Protein AF-A0A9X3PVU7-F1 (afdb_monomer_lite)

pLDDT: mean 85.02, std 11.09, range [54.84, 96.0]

Radius of gyration: 12.51 Å; chains: 1; bounding box: 34×19×32 Å

Sequence (65 aa):
GFDLSADSAYAAPTSMHIKIVVKAGETKYIGIPISDLTYVTAGGLLKYKCQLHEKHLGGQLLIQK

Foldseek 3Di:
DKWKWEDPPQPDPLTDIDDDDADVPGDDDDDDDVVSCVVRYPQQKMKMFDPPDPPTDIDIDHDDD

Secondary structure (DSSP, 8-state):
-EEEEE-GGG--TT--EEEE---TT--------HHHHHHS-SSSEEEEE-SS-TTS--EEEE---

Structure (mmCIF, N/CA/C/O backbone):
data_AF-A0A9X3PVU7-F1
#
_entry.id   AF-A0A9X3PVU7-F1
#
loop_
_atom_site.group_PDB
_atom_site.id
_atom_site.type_symbol
_atom_site.label_atom_id
_atom_site.label_alt_id
_atom_site.label_comp_id
_atom_site.label_asym_id
_atom_site.label_entity_id
_atom_site.label_seq_id
_atom_site.pdbx_PDB_ins_code
_atom_site.Cartn_x
_atom_site.Cartn_y
_atom_site.Cartn_z
_atom_site.occupancy
_atom_site.B_iso_or_equiv
_atom_site.auth_seq_id
_atom_site.auth_comp_id
_atom_site.auth_asym_id
_atom_site.auth_atom_id
_atom_site.pdbx_PDB_model_num
ATOM 1 N N . GLY A 1 1 ? -7.056 2.190 9.373 1.00 90.31 1 GLY A N 1
ATOM 2 C CA . GLY A 1 1 ? -5.958 2.807 8.604 1.00 90.31 1 GLY A CA 1
ATOM 3 C C . GLY A 1 1 ? -5.328 1.754 7.730 1.00 90.31 1 GLY A C 1
ATOM 4 O O . GLY A 1 1 ? -5.333 0.598 8.128 1.00 90.31 1 GLY A O 1
ATOM 5 N N . PHE A 1 2 ? -4.846 2.149 6.565 1.00 93.19 2 PHE A N 1
ATOM 6 C CA . PHE A 1 2 ? -4.302 1.294 5.521 1.00 93.19 2 PHE A CA 1
ATOM 7 C C . PHE A 1 2 ? -2.848 1.685 5.267 1.00 93.19 2 PHE A C 1
ATOM 9 O O . PHE A 1 2 ? -2.581 2.860 5.017 1.00 93.19 2 PHE A O 1
ATOM 16 N N . ASP A 1 3 ? -1.955 0.707 5.362 1.00 93.94 3 ASP A N 1
ATOM 17 C CA . ASP A 1 3 ? -0.536 0.801 5.025 1.00 93.94 3 ASP A CA 1
ATOM 18 C C . ASP A 1 3 ? -0.271 -0.169 3.876 1.00 93.94 3 ASP A C 1
ATOM 20 O O . ASP A 1 3 ? -0.642 -1.340 3.986 1.00 93.94 3 ASP A O 1
ATOM 24 N N . LEU A 1 4 ? 0.343 0.305 2.798 1.00 92.00 4 LEU A N 1
ATOM 25 C CA . LEU A 1 4 ? 0.774 -0.490 1.656 1.00 92.00 4 LEU A CA 1
ATOM 26 C C . LEU A 1 4 ? 2.217 -0.128 1.327 1.00 92.00 4 LEU A C 1
ATOM 28 O O . LEU A 1 4 ? 2.520 1.037 1.068 1.00 92.00 4 LEU A O 1
ATOM 32 N N . SER A 1 5 ? 3.096 -1.121 1.285 1.00 88.69 5 SER A N 1
ATOM 33 C CA . SER A 1 5 ? 4.505 -0.928 0.955 1.00 88.69 5 SER A CA 1
ATOM 34 C C . SER A 1 5 ? 4.997 -1.962 -0.050 1.00 88.69 5 SER A C 1
ATOM 36 O O . SER A 1 5 ? 4.465 -3.075 -0.138 1.00 88.69 5 SER A O 1
ATOM 38 N N . ALA A 1 6 ? 6.067 -1.612 -0.759 1.00 85.00 6 ALA A N 1
ATOM 39 C CA . ALA A 1 6 ? 6.884 -2.583 -1.478 1.00 85.00 6 ALA A CA 1
ATOM 40 C C . ALA A 1 6 ? 7.420 -3.680 -0.536 1.00 85.00 6 ALA A C 1
ATOM 42 O O . ALA A 1 6 ? 7.515 -3.496 0.688 1.00 85.00 6 ALA A O 1
ATOM 43 N N . ASP A 1 7 ? 7.752 -4.841 -1.100 1.00 76.44 7 ASP A N 1
ATOM 44 C CA . ASP A 1 7 ? 8.487 -5.863 -0.373 1.00 76.44 7 ASP A CA 1
ATOM 45 C C . ASP A 1 7 ? 9.945 -5.426 -0.132 1.00 76.44 7 ASP A C 1
ATOM 47 O O . ASP A 1 7 ? 10.523 -4.609 -0.843 1.00 76.44 7 ASP A O 1
ATOM 51 N N . SER A 1 8 ? 10.542 -5.934 0.946 1.00 63.59 8 SER A N 1
ATOM 52 C CA . SER A 1 8 ? 11.813 -5.449 1.509 1.00 63.59 8 SER A CA 1
ATOM 53 C C . SER A 1 8 ? 13.037 -5.627 0.599 1.00 63.59 8 SER A C 1
ATOM 55 O O . SER A 1 8 ? 14.126 -5.199 0.970 1.00 63.59 8 SER A O 1
ATOM 57 N N . ALA A 1 9 ? 12.877 -6.256 -0.566 1.00 56.56 9 ALA A N 1
ATOM 58 C CA . ALA A 1 9 ? 13.958 -6.519 -1.506 1.00 56.56 9 ALA A CA 1
ATOM 59 C C . ALA A 1 9 ? 14.337 -5.299 -2.379 1.00 56.56 9 ALA A C 1
ATOM 61 O O . ALA A 1 9 ? 15.432 -5.299 -2.931 1.00 56.56 9 ALA A O 1
ATOM 62 N N . TYR A 1 10 ? 13.525 -4.229 -2.425 1.00 54.84 10 TYR A N 1
ATOM 63 C CA . TYR A 1 10 ? 13.892 -2.943 -3.054 1.00 54.84 10 TYR A CA 1
ATOM 64 C C . TYR A 1 10 ? 13.600 -1.739 -2.147 1.00 54.84 10 TYR A C 1
ATOM 66 O O . TYR A 1 10 ? 12.832 -0.844 -2.493 1.00 54.84 10 TYR A O 1
ATOM 74 N N . ALA A 1 11 ? 14.272 -1.665 -0.994 1.00 56.22 11 ALA A N 1
ATOM 75 C CA . ALA A 1 11 ? 14.330 -0.459 -0.156 1.00 56.22 11 ALA A CA 1
ATOM 76 C C . ALA A 1 11 ? 15.207 0.651 -0.787 1.00 56.22 11 ALA A C 1
ATOM 78 O O . ALA A 1 11 ? 16.081 1.225 -0.139 1.00 56.22 11 ALA A O 1
ATOM 79 N N . ALA A 1 12 ? 15.009 0.932 -2.077 1.00 60.19 12 ALA A N 1
ATOM 80 C CA . ALA A 1 12 ? 15.584 2.105 -2.716 1.00 60.19 12 ALA A CA 1
ATOM 81 C C . ALA A 1 12 ? 14.910 3.379 -2.156 1.00 60.19 12 ALA A C 1
ATOM 83 O O . ALA A 1 12 ? 13.764 3.315 -1.695 1.00 60.19 12 ALA A O 1
ATOM 84 N N . PRO A 1 13 ? 15.561 4.555 -2.230 1.00 58.38 13 PRO A N 1
ATOM 85 C CA . PRO A 1 13 ? 14.967 5.830 -1.804 1.00 58.38 13 PRO A CA 1
ATOM 86 C C . PRO A 1 13 ? 13.631 6.161 -2.493 1.00 58.38 13 PRO A C 1
ATOM 88 O O . PRO A 1 13 ? 12.869 6.984 -2.000 1.00 58.38 13 PRO A O 1
ATOM 91 N N . THR A 1 14 ? 13.345 5.513 -3.625 1.00 67.12 14 THR A N 1
ATOM 92 C CA . THR A 1 14 ? 12.126 5.640 -4.435 1.00 67.12 14 THR A CA 1
ATOM 93 C C . THR A 1 14 ? 11.100 4.527 -4.185 1.00 67.12 14 THR A C 1
ATOM 95 O O . THR A 1 14 ? 10.170 4.358 -4.971 1.00 67.12 14 THR A O 1
ATOM 98 N N . SER A 1 15 ? 11.260 3.740 -3.117 1.00 73.75 15 SER A N 1
ATOM 99 C CA . SER A 1 15 ? 10.326 2.660 -2.782 1.00 73.75 15 SER A CA 1
ATOM 100 C C . SER A 1 15 ? 8.922 3.191 -2.471 1.00 73.75 15 SER A C 1
ATOM 102 O O . SER A 1 15 ? 8.741 4.225 -1.826 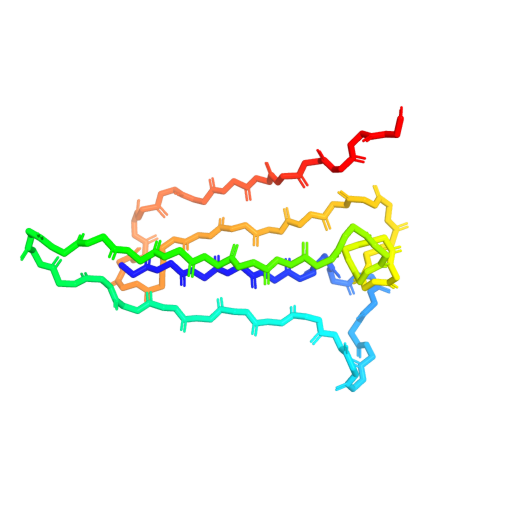1.00 73.75 15 SER A O 1
ATOM 104 N N . MET A 1 16 ? 7.903 2.478 -2.953 1.00 81.50 16 MET A N 1
ATOM 105 C CA . MET A 1 16 ? 6.512 2.875 -2.761 1.00 81.50 16 MET A CA 1
ATOM 106 C C . MET A 1 16 ? 6.070 2.631 -1.316 1.00 81.50 16 MET A C 1
ATOM 108 O O . MET A 1 16 ? 6.147 1.504 -0.815 1.00 81.50 16 MET A O 1
ATOM 112 N N . HIS A 1 17 ? 5.523 3.673 -0.685 1.00 88.62 17 HIS A N 1
ATOM 113 C CA . HIS A 1 17 ? 4.884 3.584 0.625 1.00 88.62 17 HIS A CA 1
ATOM 114 C C . HIS A 1 17 ? 3.638 4.464 0.691 1.00 88.62 17 HIS A C 1
ATOM 116 O O . HIS A 1 17 ? 3.710 5.680 0.529 1.00 88.62 17 HIS A O 1
ATOM 122 N N . ILE A 1 18 ? 2.485 3.854 0.945 1.00 90.75 18 ILE A N 1
ATOM 123 C CA . ILE A 1 18 ? 1.200 4.541 1.033 1.00 90.75 18 ILE A CA 1
ATOM 124 C C . ILE A 1 18 ? 0.608 4.310 2.418 1.00 90.75 18 ILE A C 1
ATOM 126 O O . ILE A 1 18 ? 0.374 3.173 2.819 1.00 90.75 18 ILE A O 1
ATOM 130 N N . LYS A 1 19 ? 0.309 5.403 3.127 1.00 94.31 19 LYS A N 1
ATOM 131 C CA . LYS A 1 19 ? -0.382 5.380 4.420 1.00 94.31 19 LYS A CA 1
ATOM 132 C C . LYS A 1 19 ? -1.621 6.248 4.380 1.00 94.31 19 LYS A C 1
ATOM 134 O O . LYS A 1 19 ? -1.537 7.455 4.172 1.00 94.31 19 LYS A O 1
ATOM 139 N N . ILE A 1 20 ? -2.776 5.644 4.636 1.00 93.31 20 ILE A N 1
ATOM 140 C CA . ILE A 1 20 ? -4.061 6.341 4.589 1.00 93.31 20 ILE A CA 1
ATOM 141 C C . ILE A 1 20 ? -4.899 6.036 5.825 1.00 93.31 20 ILE A C 1
ATOM 143 O O . ILE A 1 20 ? -5.076 4.890 6.238 1.00 93.31 20 ILE A O 1
ATOM 147 N N . VAL A 1 21 ? -5.476 7.080 6.411 1.00 94.50 21 VAL A N 1
ATOM 148 C CA . VAL A 1 21 ? -6.574 6.955 7.372 1.00 94.50 21 VAL A CA 1
ATOM 149 C C . VAL A 1 21 ? -7.876 7.300 6.651 1.00 94.50 21 VAL A C 1
ATOM 151 O O . VAL A 1 21 ? -7.973 8.341 5.996 1.00 94.50 21 VAL A O 1
ATOM 154 N N . VAL A 1 22 ? -8.846 6.393 6.757 1.00 90.38 22 VAL A N 1
ATOM 155 C CA . VAL A 1 22 ? -10.213 6.535 6.244 1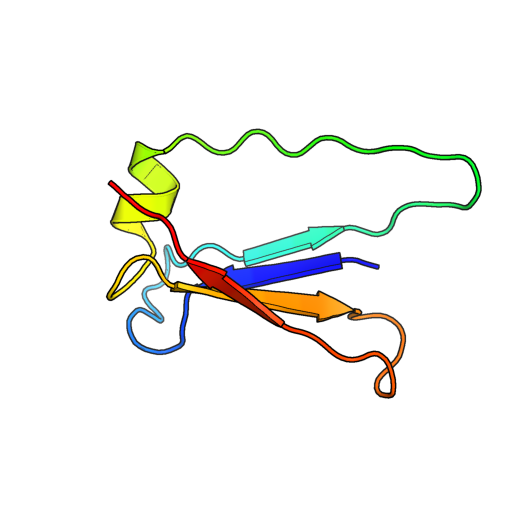.00 90.38 22 VAL A CA 1
ATOM 156 C C . VAL A 1 22 ? -11.118 6.681 7.461 1.00 90.38 22 VAL A C 1
ATOM 158 O O . VAL A 1 22 ? -11.035 5.852 8.374 1.00 90.38 22 VAL A O 1
ATOM 161 N N . LYS A 1 23 ? -11.907 7.756 7.523 1.00 92.12 23 LYS A N 1
ATOM 162 C CA . LYS A 1 23 ? -12.856 7.979 8.623 1.00 92.12 23 LYS A CA 1
ATOM 163 C C . LYS A 1 23 ? -14.086 7.079 8.463 1.00 92.12 23 LYS A C 1
ATOM 165 O O . LYS A 1 23 ? -14.351 6.558 7.383 1.00 92.12 23 LYS A O 1
ATOM 170 N N . ALA A 1 24 ? -14.846 6.887 9.540 1.00 92.12 24 ALA A N 1
ATOM 171 C CA . ALA A 1 24 ? -16.100 6.137 9.471 1.00 92.12 24 ALA A CA 1
ATOM 172 C C . ALA A 1 24 ? -17.068 6.796 8.469 1.00 92.12 24 ALA A C 1
ATOM 174 O O . ALA A 1 24 ? -17.257 8.010 8.506 1.00 92.12 24 ALA A O 1
ATOM 175 N N . GLY A 1 25 ? -17.643 5.998 7.566 1.00 96.00 25 GLY A N 1
ATOM 176 C CA . GLY A 1 25 ? -18.516 6.479 6.487 1.00 96.00 25 GLY A CA 1
ATOM 177 C C . GLY A 1 25 ? -17.791 7.091 5.279 1.00 96.00 25 GLY A C 1
ATOM 178 O O . GLY A 1 25 ? -18.448 7.456 4.311 1.00 96.00 25 GLY A O 1
ATOM 179 N N . GLU A 1 26 ? -16.458 7.190 5.297 1.00 95.25 26 GLU A N 1
ATOM 180 C CA . GLU A 1 26 ? -15.665 7.696 4.172 1.00 95.25 26 GLU A CA 1
ATOM 181 C C . GLU A 1 26 ? -15.200 6.551 3.258 1.00 95.25 26 GLU A C 1
ATOM 183 O O . GLU A 1 26 ? -14.968 5.426 3.698 1.00 95.25 26 GLU A O 1
ATOM 188 N N . THR A 1 27 ? -15.013 6.851 1.973 1.00 94.75 27 THR A N 1
ATOM 189 C CA . THR A 1 27 ? -14.304 5.988 1.019 1.00 94.75 27 THR A CA 1
ATOM 190 C C . THR A 1 27 ? -13.202 6.796 0.345 1.00 94.75 27 THR A C 1
ATOM 192 O O . THR A 1 27 ? -13.424 7.940 -0.048 1.00 94.75 27 THR A O 1
ATOM 195 N N . LYS A 1 28 ? -12.010 6.209 0.204 1.00 93.00 28 LYS A N 1
ATOM 196 C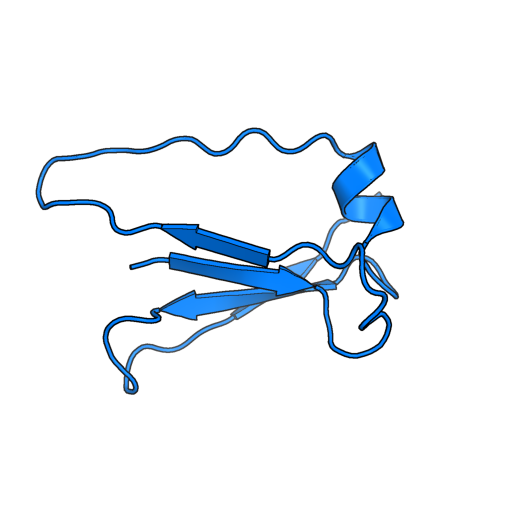 CA . LYS A 1 28 ? -10.877 6.811 -0.509 1.00 93.00 28 LYS A CA 1
ATOM 197 C C . LYS A 1 28 ? -10.406 5.884 -1.616 1.00 93.00 28 LYS A C 1
ATOM 199 O O . LYS A 1 28 ? -10.350 4.674 -1.422 1.00 93.00 28 LYS A O 1
ATOM 204 N N . TYR A 1 29 ? -10.020 6.478 -2.738 1.00 93.25 29 TYR A N 1
ATOM 205 C CA . TYR A 1 29 ? -9.471 5.773 -3.889 1.00 93.25 29 TYR A CA 1
ATOM 206 C C . TYR A 1 29 ? -7.992 6.115 -4.038 1.00 93.25 29 TYR A C 1
ATOM 208 O O . TYR A 1 29 ? -7.595 7.266 -3.859 1.00 93.25 29 TYR A O 1
ATOM 216 N N . ILE A 1 30 ? -7.185 5.107 -4.361 1.00 90.00 30 ILE A N 1
ATOM 217 C CA . ILE A 1 30 ? -5.762 5.259 -4.659 1.00 90.00 30 ILE A CA 1
ATOM 218 C C . ILE A 1 30 ? -5.569 4.782 -6.094 1.00 90.00 30 ILE A C 1
ATOM 220 O O . ILE A 1 30 ? -5.775 3.606 -6.383 1.00 90.00 30 ILE A O 1
ATOM 224 N N . GLY A 1 31 ? -5.203 5.696 -6.990 1.00 91.56 31 GLY A N 1
ATOM 225 C CA . GLY A 1 31 ? -4.779 5.348 -8.342 1.00 91.56 31 GLY A CA 1
ATOM 226 C C . GLY A 1 31 ? -3.271 5.140 -8.362 1.00 91.56 31 GLY A C 1
ATOM 227 O O . GLY A 1 31 ? -2.537 6.036 -7.952 1.00 91.56 31 GLY A O 1
ATOM 228 N N . ILE A 1 32 ? -2.817 3.975 -8.823 1.00 87.25 32 ILE A N 1
ATOM 229 C CA . ILE A 1 32 ? -1.392 3.684 -9.009 1.00 87.25 32 ILE A CA 1
ATOM 230 C C . ILE A 1 32 ? -1.209 3.140 -10.427 1.00 87.25 32 ILE A C 1
ATOM 232 O O . ILE A 1 32 ? -1.882 2.167 -10.782 1.00 87.25 32 ILE A O 1
ATOM 236 N N . PRO A 1 33 ? -0.333 3.738 -11.249 1.00 87.94 33 PRO A N 1
ATOM 237 C CA . PRO A 1 33 ? 0.014 3.170 -12.542 1.00 87.94 33 PRO A CA 1
ATOM 238 C C . PRO A 1 33 ? 0.595 1.760 -12.384 1.00 87.94 33 PRO A C 1
A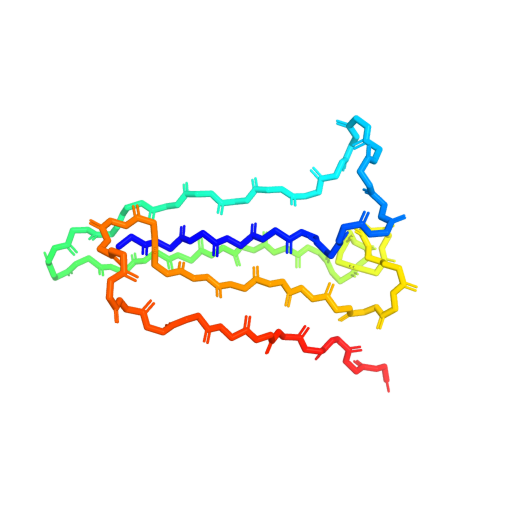TOM 240 O O . PRO A 1 33 ? 1.422 1.511 -11.507 1.00 87.94 33 PRO A O 1
ATOM 243 N N . ILE A 1 34 ? 0.206 0.830 -13.262 1.00 85.69 34 ILE A N 1
ATOM 244 C CA . ILE A 1 34 ? 0.772 -0.531 -13.255 1.00 85.69 34 ILE A CA 1
ATOM 245 C C . ILE A 1 34 ? 2.292 -0.495 -13.474 1.00 85.69 34 ILE A C 1
ATOM 247 O O . ILE A 1 34 ? 3.008 -1.277 -12.853 1.00 85.69 34 ILE A O 1
ATOM 251 N N . SER A 1 35 ? 2.791 0.442 -14.292 1.00 84.81 35 SER A N 1
ATOM 252 C CA . SER A 1 35 ? 4.229 0.669 -14.484 1.00 84.81 35 SER A CA 1
ATOM 253 C C . SER A 1 35 ? 4.951 0.868 -13.156 1.00 84.81 35 SER A C 1
ATOM 255 O O . SER A 1 35 ? 5.956 0.210 -12.901 1.00 84.81 35 SER A O 1
ATOM 257 N N . ASP A 1 36 ? 4.388 1.700 -12.284 1.00 83.25 36 ASP A N 1
ATOM 258 C CA . ASP A 1 36 ? 4.977 2.062 -11.000 1.00 83.25 36 ASP A CA 1
ATOM 259 C C . ASP A 1 36 ? 4.941 0.861 -10.059 1.00 83.25 36 ASP A C 1
ATOM 261 O O . ASP A 1 36 ? 5.957 0.521 -9.459 1.00 83.25 36 ASP A O 1
ATOM 265 N N . LEU A 1 37 ? 3.814 0.141 -10.013 1.00 82.62 37 LEU A N 1
ATOM 266 C CA . LEU A 1 37 ? 3.682 -1.103 -9.250 1.00 82.62 37 LEU A CA 1
ATOM 267 C C . LEU A 1 37 ? 4.722 -2.157 -9.660 1.00 82.62 37 LEU A C 1
ATOM 269 O O . LEU A 1 37 ? 5.306 -2.825 -8.804 1.00 82.62 37 LEU A O 1
ATOM 273 N N . THR A 1 38 ? 4.985 -2.297 -10.959 1.00 80.88 38 THR A N 1
ATOM 274 C CA . THR A 1 38 ? 5.999 -3.233 -11.466 1.00 80.88 38 THR A CA 1
ATOM 275 C C . THR A 1 38 ? 7.433 -2.731 -11.314 1.00 80.88 38 THR A C 1
ATOM 277 O O . THR A 1 38 ? 8.344 -3.551 -11.274 1.00 80.88 38 THR A O 1
ATOM 280 N N . TYR A 1 39 ? 7.646 -1.416 -11.216 1.00 79.69 39 TYR A N 1
ATOM 281 C CA . TYR A 1 39 ? 8.966 -0.815 -11.019 1.00 79.69 39 TYR A CA 1
ATOM 282 C C . TYR A 1 39 ? 9.431 -0.911 -9.561 1.00 79.69 39 TYR A C 1
ATOM 284 O O . TYR A 1 39 ? 10.599 -1.175 -9.294 1.00 79.69 39 TYR A O 1
ATOM 292 N N . VAL A 1 40 ? 8.514 -0.713 -8.611 1.00 77.44 40 VAL A N 1
ATOM 293 C CA . VAL A 1 40 ? 8.830 -0.602 -7.176 1.00 77.44 40 VAL A CA 1
ATOM 294 C C . VAL A 1 40 ? 8.834 -1.937 -6.422 1.00 77.44 40 VAL A C 1
ATOM 296 O O . VAL A 1 40 ? 8.983 -1.928 -5.203 1.00 77.44 40 VAL A O 1
ATOM 299 N N . THR A 1 41 ? 8.648 -3.078 -7.095 1.00 76.75 41 THR A N 1
ATOM 300 C CA . THR A 1 41 ? 8.545 -4.402 -6.449 1.00 76.75 41 THR A CA 1
ATOM 301 C C . THR A 1 41 ? 9.553 -5.402 -7.009 1.00 76.75 41 THR A C 1
ATOM 303 O O . THR A 1 41 ? 9.767 -5.467 -8.217 1.00 76.75 41 THR A O 1
ATOM 306 N N . ALA A 1 42 ? 10.145 -6.238 -6.145 1.00 70.19 42 ALA A N 1
ATOM 307 C CA . ALA A 1 42 ? 11.172 -7.217 -6.541 1.00 70.19 42 ALA A CA 1
ATOM 308 C C . ALA A 1 42 ? 10.638 -8.436 -7.306 1.00 70.19 42 ALA A C 1
ATOM 310 O O . ALA A 1 42 ? 11.401 -9.245 -7.825 1.00 70.19 42 ALA A O 1
ATOM 311 N N . GLY A 1 43 ? 9.320 -8.604 -7.320 1.00 74.94 43 GLY A N 1
ATOM 312 C CA . GLY A 1 43 ? 8.655 -9.808 -7.810 1.00 74.94 43 GLY A CA 1
ATOM 313 C C . GLY A 1 43 ? 7.147 -9.634 -7.905 1.00 74.94 43 GLY A C 1
ATOM 314 O O . GLY A 1 43 ? 6.404 -10.593 -7.722 1.00 7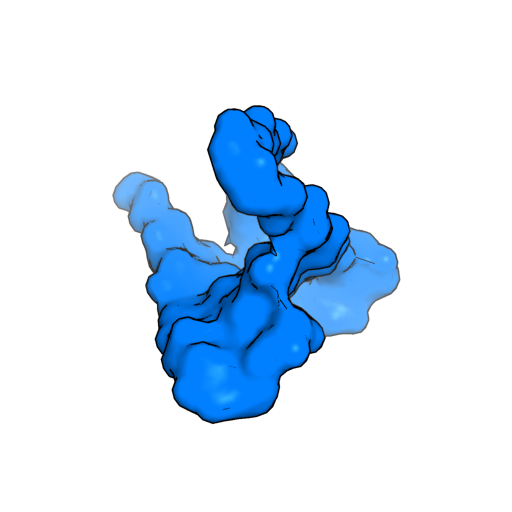4.94 43 GLY A O 1
ATOM 315 N N . GLY A 1 44 ? 6.683 -8.396 -8.102 1.00 82.94 44 GLY A N 1
ATOM 316 C CA . GLY A 1 44 ? 5.257 -8.085 -8.118 1.00 82.94 44 GLY A CA 1
ATOM 317 C C . GLY A 1 44 ? 4.581 -8.192 -6.749 1.00 82.94 44 GLY A C 1
ATOM 318 O O . GLY A 1 44 ? 3.357 -8.198 -6.690 1.00 82.94 44 GLY A O 1
ATOM 319 N N . LEU A 1 45 ? 5.334 -8.311 -5.651 1.00 87.44 45 LEU A N 1
ATOM 320 C CA . LEU A 1 45 ? 4.771 -8.474 -4.312 1.00 87.44 45 LEU A CA 1
ATOM 321 C C . LEU A 1 45 ? 4.716 -7.149 -3.552 1.00 87.44 45 LEU A C 1
ATOM 323 O O . LEU A 1 45 ? 5.710 -6.439 -3.412 1.00 87.44 45 LEU A O 1
ATOM 327 N N . LEU A 1 46 ? 3.546 -6.870 -2.988 1.00 88.69 46 LEU A N 1
ATOM 328 C CA . LEU A 1 46 ? 3.298 -5.766 -2.068 1.00 88.69 46 LEU A CA 1
ATOM 329 C C . LEU A 1 46 ? 2.826 -6.316 -0.730 1.00 88.69 46 LEU A C 1
ATOM 331 O O . LEU A 1 46 ? 2.152 -7.346 -0.669 1.00 88.69 46 LEU A O 1
ATOM 335 N N . LYS A 1 47 ? 3.128 -5.600 0.348 1.00 91.00 47 LYS A N 1
ATOM 336 C CA . LYS A 1 47 ? 2.640 -5.907 1.694 1.00 91.00 47 LYS A CA 1
ATOM 337 C C . LYS A 1 47 ? 1.614 -4.861 2.087 1.00 91.00 47 LYS A C 1
ATOM 339 O O . LYS A 1 47 ? 1.896 -3.671 1.978 1.00 91.00 47 LYS A O 1
ATOM 344 N N . TYR A 1 48 ? 0.457 -5.291 2.576 1.00 93.00 48 TYR A N 1
ATOM 345 C CA . TYR A 1 48 ? -0.524 -4.384 3.159 1.00 93.00 48 TYR A CA 1
ATOM 346 C C . TYR A 1 48 ? -0.854 -4.781 4.592 1.00 93.00 48 TYR A C 1
ATOM 348 O O . TYR A 1 48 ? -0.836 -5.958 4.951 1.00 93.00 48 TYR A O 1
ATOM 356 N N . LYS A 1 49 ? -1.169 -3.798 5.432 1.00 94.69 49 LYS A N 1
ATOM 357 C CA . LYS A 1 49 ? -1.613 -4.033 6.809 1.00 94.69 49 LYS A CA 1
ATOM 358 C C . LYS A 1 49 ? -2.433 -2.873 7.350 1.00 94.69 49 LYS A C 1
ATOM 360 O O . LYS A 1 49 ? -2.468 -1.781 6.782 1.00 94.69 49 LYS A O 1
ATOM 365 N N . CYS A 1 50 ? -3.065 -3.093 8.500 1.00 94.50 50 CYS A N 1
ATOM 366 C CA . CYS A 1 50 ? -3.586 -1.983 9.280 1.00 94.50 50 CYS A CA 1
ATOM 367 C C . CYS A 1 50 ? -2.461 -1.333 10.091 1.00 94.50 50 CYS A C 1
ATOM 369 O O . CYS A 1 50 ? -1.828 -1.993 10.906 1.00 94.50 50 CYS A O 1
ATOM 371 N N . GLN A 1 51 ? -2.244 -0.028 9.923 1.00 94.00 51 GLN A N 1
ATOM 372 C CA . GLN A 1 51 ? -1.287 0.728 10.751 1.00 94.00 51 GLN A CA 1
ATOM 373 C C . GLN A 1 51 ? -1.855 1.250 12.076 1.00 94.00 51 GLN A C 1
ATOM 375 O O . GLN A 1 51 ? -1.107 1.810 12.865 1.00 94.00 51 GLN A O 1
ATOM 380 N N . LEU A 1 52 ? -3.174 1.160 12.292 1.00 94.31 52 LEU A N 1
ATOM 381 C CA . LEU A 1 52 ? -3.810 1.735 13.488 1.00 94.31 52 LEU A CA 1
ATOM 382 C C . LEU A 1 52 ? -3.966 0.727 14.629 1.00 94.31 52 LEU A C 1
ATOM 384 O O . LEU A 1 52 ? -4.113 1.139 15.771 1.00 94.31 52 LEU A O 1
ATOM 388 N N . HIS A 1 53 ? -3.954 -0.573 14.329 1.00 92.75 53 HIS A N 1
ATOM 389 C CA . HIS A 1 53 ? -4.174 -1.619 15.323 1.00 92.75 53 HIS A CA 1
ATOM 390 C C . HIS A 1 53 ? -3.247 -2.799 15.040 1.00 92.75 53 HIS A C 1
ATOM 392 O O . HIS A 1 53 ? -3.345 -3.421 13.985 1.00 92.75 53 HIS A O 1
ATOM 398 N N . GLU A 1 54 ? -2.376 -3.128 15.992 1.00 88.62 54 GLU A N 1
ATOM 399 C CA . GLU A 1 54 ? -1.344 -4.163 15.825 1.00 88.62 54 GLU A CA 1
ATOM 400 C C . GLU A 1 54 ? -1.914 -5.576 15.649 1.00 88.62 54 GLU A C 1
ATOM 402 O O . GLU A 1 54 ? -1.315 -6.408 14.977 1.00 88.62 54 GLU A O 1
ATOM 407 N N . LYS A 1 55 ? -3.093 -5.846 16.224 1.00 93.88 55 LYS A N 1
ATOM 408 C CA . LYS A 1 55 ? -3.752 -7.161 16.151 1.00 93.88 55 LYS A CA 1
ATOM 409 C C . LYS A 1 55 ? -4.470 -7.419 14.826 1.00 93.88 55 LYS A C 1
ATOM 411 O O . LYS A 1 55 ? -4.943 -8.528 14.598 1.00 93.88 55 LYS A O 1
ATOM 416 N N . HIS A 1 56 ? -4.609 -6.408 13.972 1.00 93.75 56 HIS A N 1
ATOM 417 C CA . HIS A 1 56 ? -5.219 -6.603 12.664 1.00 93.75 56 HIS A CA 1
ATOM 418 C C . HIS A 1 56 ? -4.234 -7.314 11.741 1.00 93.75 56 HIS A C 1
ATOM 420 O O . HIS A 1 56 ? -3.111 -6.854 11.537 1.00 93.75 56 HIS A O 1
ATOM 426 N N . LEU A 1 57 ? -4.688 -8.415 11.149 1.00 92.88 57 LEU A N 1
ATOM 427 C CA . LEU A 1 57 ? -3.896 -9.155 10.180 1.00 92.88 57 LEU A CA 1
ATOM 428 C C . LEU A 1 57 ? -3.649 -8.298 8.932 1.00 92.88 57 LEU A C 1
ATOM 430 O O . LEU A 1 57 ? -4.540 -7.602 8.438 1.00 92.88 57 LEU A O 1
ATOM 434 N N . GLY A 1 58 ? -2.412 -8.343 8.448 1.00 93.31 58 GLY A N 1
ATOM 435 C CA . GLY A 1 58 ? -2.053 -7.861 7.122 1.00 93.31 58 GLY A CA 1
ATOM 436 C C . GLY A 1 58 ? -2.146 -8.971 6.081 1.00 93.31 58 GLY A C 1
ATOM 437 O O . GLY A 1 58 ? -2.572 -10.088 6.370 1.00 93.31 58 GLY A O 1
ATOM 438 N N . GLY A 1 59 ? -1.698 -8.665 4.872 1.00 93.81 59 GLY A N 1
ATOM 439 C CA . GLY A 1 59 ? -1.606 -9.623 3.784 1.00 93.81 59 GLY A CA 1
ATOM 440 C C . GLY A 1 59 ? -0.626 -9.175 2.710 1.00 93.81 59 GLY A C 1
ATOM 441 O O . GLY A 1 59 ? 0.113 -8.196 2.865 1.00 93.81 59 GLY A O 1
ATOM 442 N N . GLN A 1 60 ? -0.624 -9.920 1.611 1.00 92.44 60 GLN A N 1
ATOM 443 C CA . GLN A 1 60 ? 0.195 -9.633 0.442 1.00 92.44 60 GLN A CA 1
ATOM 444 C C . GLN A 1 60 ? -0.693 -9.457 -0.785 1.00 92.44 60 GLN A C 1
ATOM 446 O O . GLN A 1 60 ? -1.710 -10.135 -0.923 1.00 92.44 60 GLN A O 1
ATOM 451 N N . LEU A 1 61 ? -0.295 -8.550 -1.673 1.00 90.00 61 LEU A N 1
ATOM 452 C CA . LEU A 1 61 ? -0.869 -8.423 -3.008 1.00 90.00 61 LEU A CA 1
ATOM 453 C C . LEU A 1 61 ? 0.182 -8.884 -4.010 1.00 90.00 61 LEU A C 1
ATOM 455 O O . LEU A 1 61 ? 1.330 -8.444 -3.940 1.00 90.00 61 LEU A O 1
ATOM 459 N N . LEU A 1 62 ? -0.223 -9.763 -4.922 1.00 89.75 62 LEU A N 1
ATOM 460 C CA . LEU A 1 62 ? 0.590 -10.192 -6.049 1.00 89.75 62 LEU A CA 1
ATOM 461 C C . LEU A 1 62 ? 0.083 -9.502 -7.313 1.00 89.75 62 LEU A C 1
ATOM 463 O O . LEU A 1 62 ? -1.080 -9.643 -7.687 1.00 89.75 62 LEU A O 1
ATOM 467 N N . ILE A 1 63 ? 0.976 -8.788 -7.978 1.00 86.81 63 ILE A N 1
ATOM 468 C CA . ILE A 1 63 ? 0.762 -8.219 -9.300 1.00 86.81 63 ILE A CA 1
ATOM 469 C C . ILE A 1 63 ? 0.979 -9.350 -10.308 1.00 86.81 63 ILE A C 1
ATOM 471 O O . ILE A 1 63 ? 2.114 -9.768 -10.540 1.00 86.81 63 ILE A O 1
ATOM 475 N N . GLN A 1 64 ? -0.110 -9.864 -10.881 1.00 79.75 64 GLN A N 1
ATOM 476 C CA . GLN A 1 64 ? -0.043 -10.803 -12.001 1.00 79.75 64 GLN A CA 1
ATOM 477 C C . GLN A 1 64 ? 0.020 -10.043 -13.326 1.00 79.75 64 GLN A C 1
ATOM 479 O O . GLN A 1 64 ? -0.640 -9.015 -13.488 1.00 79.75 64 GLN A O 1
ATOM 484 N N . LYS A 1 65 ? 0.845 -10.553 -14.239 1.00 65.19 65 LYS A N 1
ATOM 485 C CA . LYS A 1 65 ? 0.971 -10.081 -15.618 1.00 65.19 65 LYS A CA 1
ATOM 486 C C . LYS A 1 65 ? 0.157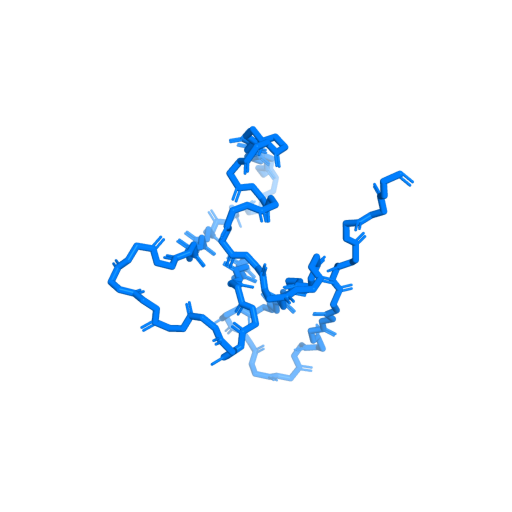 -10.969 -16.542 1.00 65.19 65 LYS A C 1
ATOM 488 O O . LYS A 1 65 ? 0.147 -12.192 -16.280 1.00 65.19 65 LYS A O 1
#